Protein AF-A0A932AP20-F1 (afdb_monomer_lite)

Foldseek 3Di:
DKDWDWDDDPPAAIFIWMWDDDDPGDIDDIDTPGGAPDHWAALQVVVDVDRDFWPWWDKDWDPPDDPPDPKGKIKIKGKYFCDDDDHHDGRIDIDIDIDID

Radius of gyration: 15.76 Å; chains: 1; bounding box: 38×22×40 Å

pLDDT: mean 87.47, std 8.5, range [63.16, 97.06]

Structure (mmCIF, N/CA/C/O backbone):
data_AF-A0A932AP20-F1
#
_entry.id   AF-A0A932AP20-F1
#
loop_
_atom_site.group_PDB
_atom_site.id
_atom_site.type_symbol
_atom_site.label_atom_id
_atom_site.label_alt_id
_atom_site.label_comp_id
_atom_site.label_asym_id
_atom_site.label_entity_id
_atom_site.label_seq_id
_atom_site.pdbx_PDB_ins_code
_atom_site.Cartn_x
_atom_site.Cartn_y
_atom_site.Cartn_z
_atom_site.occupancy
_atom_site.B_iso_or_equiv
_atom_site.auth_seq_id
_atom_site.auth_comp_id
_atom_site.auth_asym_id
_atom_site.auth_atom_id
_atom_site.pdbx_PDB_model_num
ATOM 1 N N . MET A 1 1 ? -8.670 -5.038 13.673 1.00 84.69 1 MET A N 1
ATOM 2 C CA . MET A 1 1 ? -7.408 -5.456 13.023 1.00 84.69 1 MET A CA 1
ATOM 3 C C . MET A 1 1 ? -7.377 -4.878 11.624 1.00 84.69 1 MET A C 1
ATOM 5 O O . MET A 1 1 ? -8.391 -4.941 10.942 1.00 84.69 1 MET A O 1
ATOM 9 N N . VAL A 1 2 ? -6.225 -4.352 11.219 1.00 90.56 2 VAL A N 1
ATOM 10 C CA . VAL A 1 2 ? -5.920 -3.977 9.834 1.00 90.56 2 VAL A CA 1
ATOM 11 C C . VAL A 1 2 ? -4.778 -4.862 9.363 1.00 90.56 2 VAL A C 1
ATOM 13 O O . VAL A 1 2 ? -3.850 -5.118 10.128 1.00 90.56 2 VAL A O 1
ATOM 16 N N . MET A 1 3 ? -4.854 -5.319 8.120 1.00 92.50 3 MET A N 1
ATOM 17 C CA . MET A 1 3 ? -3.762 -5.994 7.434 1.00 92.50 3 MET A CA 1
ATOM 18 C C . MET A 1 3 ? -3.507 -5.274 6.121 1.00 92.50 3 MET A C 1
ATOM 20 O O . MET A 1 3 ? -4.437 -5.039 5.345 1.00 92.50 3 MET A O 1
ATOM 24 N N . THR A 1 4 ? -2.246 -4.951 5.870 1.00 94.94 4 THR A N 1
ATOM 25 C CA . THR A 1 4 ? -1.793 -4.449 4.579 1.00 94.94 4 THR A CA 1
ATOM 26 C C . THR A 1 4 ? -1.018 -5.528 3.848 1.00 94.94 4 THR A C 1
ATOM 28 O O . THR A 1 4 ? -0.367 -6.372 4.461 1.00 94.94 4 THR A O 1
ATOM 31 N N . PHE A 1 5 ? -1.164 -5.549 2.530 1.00 94.88 5 PHE A N 1
ATOM 32 C CA . PHE A 1 5 ? -0.554 -6.552 1.669 1.00 94.88 5 PHE A CA 1
ATOM 33 C C . PHE A 1 5 ? -0.331 -5.973 0.280 1.00 94.88 5 PHE A C 1
ATOM 35 O O . PHE A 1 5 ? -1.073 -5.094 -0.168 1.00 94.88 5 PHE A O 1
ATOM 42 N N . ASP A 1 6 ? 0.662 -6.505 -0.419 1.00 94.88 6 ASP A N 1
ATOM 43 C CA . ASP A 1 6 ? 0.909 -6.148 -1.805 1.00 94.88 6 ASP A CA 1
ATOM 44 C C . ASP A 1 6 ? 0.175 -7.103 -2.743 1.00 94.88 6 ASP A C 1
ATOM 46 O O . ASP A 1 6 ? 0.091 -8.310 -2.512 1.00 94.88 6 ASP A O 1
ATOM 50 N N . GLN A 1 7 ? -0.368 -6.554 -3.825 1.00 94.88 7 GLN A N 1
ATOM 51 C CA . GLN A 1 7 ? -0.931 -7.334 -4.918 1.00 94.88 7 GLN A CA 1
ATOM 52 C C . GLN A 1 7 ? -0.206 -6.995 -6.217 1.00 94.88 7 GLN A C 1
ATOM 54 O O . GLN A 1 7 ? -0.137 -5.830 -6.602 1.00 94.88 7 GLN A O 1
ATOM 59 N N . SER A 1 8 ? 0.245 -8.017 -6.934 1.00 93.06 8 SER A N 1
ATOM 60 C CA . SER A 1 8 ? 0.806 -7.910 -8.281 1.00 93.06 8 SER A CA 1
ATOM 61 C C . SER A 1 8 ? 0.435 -9.143 -9.111 1.00 93.06 8 SER A C 1
ATOM 63 O O . SER A 1 8 ? -0.074 -10.136 -8.589 1.00 93.06 8 SER A O 1
ATOM 65 N N . SER A 1 9 ? 0.624 -9.061 -10.425 1.00 91.19 9 SER A N 1
ATOM 66 C CA . SER A 1 9 ? 0.559 -10.202 -11.345 1.00 91.19 9 SER A CA 1
ATOM 67 C C . SER A 1 9 ? 1.316 -9.869 -12.634 1.00 91.19 9 SER A C 1
ATOM 69 O O . SER A 1 9 ? 1.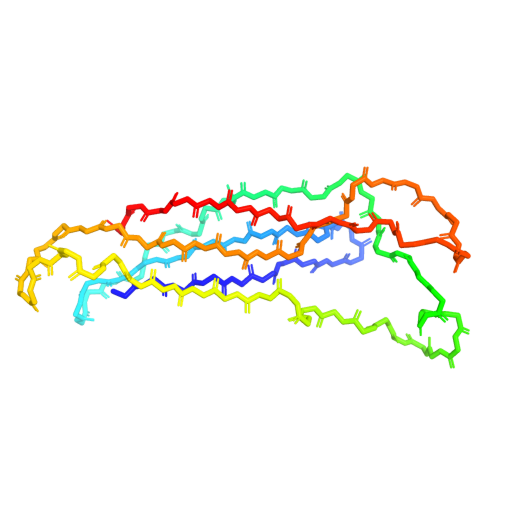854 -8.771 -12.767 1.00 91.19 9 SER A O 1
ATOM 71 N N . ALA A 1 10 ? 1.292 -10.768 -13.620 1.00 88.69 10 ALA A N 1
ATOM 72 C CA . ALA A 1 10 ? 1.852 -10.500 -14.946 1.00 88.69 10 ALA A CA 1
ATOM 73 C C . ALA A 1 10 ? 1.194 -9.306 -15.676 1.00 88.69 10 ALA A C 1
ATOM 75 O O . ALA A 1 10 ? 1.798 -8.744 -16.584 1.00 88.69 10 ALA A O 1
ATOM 76 N N . THR A 1 11 ? -0.025 -8.906 -15.292 1.00 92.19 11 THR A N 1
ATOM 77 C CA . THR A 1 11 ? -0.789 -7.817 -15.936 1.00 92.19 11 THR A CA 1
ATOM 78 C C . THR A 1 11 ? -1.166 -6.686 -14.978 1.00 92.19 11 THR A C 1
ATOM 80 O O . THR A 1 11 ? -1.816 -5.723 -15.378 1.00 92.19 11 THR A O 1
ATOM 83 N N . VAL A 1 12 ? -0.767 -6.777 -13.705 1.00 93.00 12 VAL A N 1
ATOM 84 C CA . VAL A 1 12 ? -1.090 -5.786 -12.669 1.00 93.00 12 VAL A CA 1
ATOM 85 C C . VAL A 1 12 ? 0.189 -5.404 -11.944 1.00 93.00 12 VAL A C 1
ATOM 87 O O . VAL A 1 12 ? 0.795 -6.241 -11.272 1.00 93.00 12 VAL A O 1
ATOM 90 N N . PHE A 1 13 ? 0.570 -4.132 -12.050 1.00 93.62 13 PHE A N 1
ATOM 91 C CA . PHE A 1 13 ? 1.711 -3.593 -11.316 1.00 93.62 13 PHE A CA 1
ATOM 92 C C . PHE A 1 13 ? 1.492 -3.665 -9.798 1.00 93.62 13 PHE A C 1
ATOM 94 O O . PHE A 1 13 ? 0.340 -3.636 -9.349 1.00 93.62 13 PHE A O 1
ATOM 101 N N . PRO A 1 14 ? 2.575 -3.729 -8.998 1.00 93.25 14 PRO A N 1
ATOM 102 C CA . PRO A 1 14 ? 2.470 -3.818 -7.548 1.00 93.25 14 PRO A CA 1
ATOM 103 C C . PRO A 1 14 ? 1.585 -2.719 -6.960 1.00 93.25 14 PRO A C 1
ATOM 105 O O . PRO A 1 14 ? 1.745 -1.535 -7.257 1.00 93.25 14 PRO A O 1
ATOM 108 N N . ARG A 1 15 ? 0.645 -3.083 -6.099 1.00 95.62 15 ARG A N 1
ATOM 109 C CA . ARG A 1 15 ? -0.186 -2.116 -5.381 1.00 95.62 15 ARG A CA 1
ATOM 110 C C . ARG A 1 15 ? -0.310 -2.492 -3.921 1.00 95.62 15 ARG A C 1
ATOM 112 O O . ARG A 1 15 ? -0.563 -3.651 -3.604 1.00 95.62 15 ARG A O 1
ATOM 119 N N . ILE A 1 16 ? -0.220 -1.476 -3.074 1.00 96.88 16 ILE A N 1
ATOM 120 C CA . ILE A 1 16 ? -0.437 -1.575 -1.640 1.00 96.88 16 ILE A CA 1
ATOM 121 C C . ILE A 1 16 ? -1.947 -1.634 -1.418 1.00 96.88 16 ILE A C 1
ATOM 123 O O . ILE A 1 16 ? -2.688 -0.723 -1.819 1.00 96.88 16 ILE A O 1
ATOM 127 N N . ARG A 1 17 ? -2.416 -2.706 -0.785 1.00 96.81 17 ARG A N 1
ATOM 128 C CA . ARG A 1 17 ? -3.816 -2.908 -0.412 1.00 96.81 17 ARG A CA 1
ATOM 129 C C . ARG A 1 17 ? -3.967 -3.050 1.090 1.00 96.81 17 ARG A C 1
ATOM 131 O O . ARG A 1 17 ? -3.012 -3.356 1.798 1.00 96.81 17 ARG A O 1
ATOM 138 N N . ALA A 1 18 ? -5.187 -2.828 1.560 1.00 96.12 18 ALA A N 1
ATOM 139 C CA . ALA A 1 18 ? -5.545 -3.045 2.951 1.00 96.12 18 ALA A CA 1
ATOM 140 C C . ALA A 1 18 ? -6.920 -3.687 3.084 1.00 96.12 18 ALA A C 1
ATOM 142 O O . ALA A 1 18 ? -7.811 -3.446 2.268 1.00 96.12 18 ALA A O 1
ATOM 143 N N . VAL A 1 19 ? -7.065 -4.485 4.135 1.00 95.81 19 VAL A N 1
ATOM 144 C CA . VAL A 1 19 ? -8.324 -5.045 4.629 1.00 95.81 19 VAL A CA 1
ATOM 145 C C . VAL A 1 19 ? -8.403 -4.831 6.137 1.00 95.81 19 VAL A C 1
ATOM 147 O O . VAL A 1 19 ? -7.383 -4.705 6.821 1.00 95.81 19 VAL A O 1
ATOM 150 N N . SER A 1 20 ? -9.619 -4.815 6.663 1.00 92.31 20 SER A N 1
ATOM 151 C CA . SER A 1 20 ? -9.904 -4.662 8.085 1.00 92.31 20 SER A CA 1
ATOM 152 C C . SER A 1 20 ? -10.919 -5.698 8.557 1.00 92.31 20 SER A C 1
ATOM 154 O O . SER A 1 20 ? -11.692 -6.246 7.773 1.00 92.31 20 SER A O 1
ATOM 156 N N . LYS A 1 21 ? -10.895 -6.002 9.854 1.00 89.44 21 LYS A N 1
ATOM 157 C CA . LYS A 1 21 ? -11.949 -6.755 10.544 1.00 89.44 21 LYS A CA 1
ATOM 158 C C . LYS A 1 21 ? -12.033 -6.344 12.010 1.00 89.44 21 LYS A C 1
ATOM 160 O O . LYS A 1 21 ? -11.006 -6.020 12.620 1.00 89.44 21 LYS A O 1
ATOM 165 N N . VAL A 1 22 ? -13.220 -6.429 12.604 1.00 84.62 22 VAL A N 1
ATOM 166 C CA . VAL A 1 22 ? -13.448 -6.167 14.035 1.00 84.62 22 VAL A CA 1
ATOM 167 C C . VAL A 1 22 ? -13.810 -7.478 14.731 1.00 84.62 22 VAL A C 1
ATOM 169 O O . VAL A 1 22 ? -14.811 -8.104 14.395 1.00 84.62 22 VAL A O 1
ATOM 172 N N . GLY A 1 23 ? -12.983 -7.918 15.685 1.00 84.19 23 GLY A N 1
ATOM 173 C CA . GLY A 1 23 ? -13.187 -9.180 16.405 1.00 84.19 23 GLY A CA 1
ATOM 174 C C . GLY A 1 23 ? -13.354 -10.388 15.470 1.00 84.19 23 GLY A C 1
ATOM 175 O O . GLY A 1 23 ? -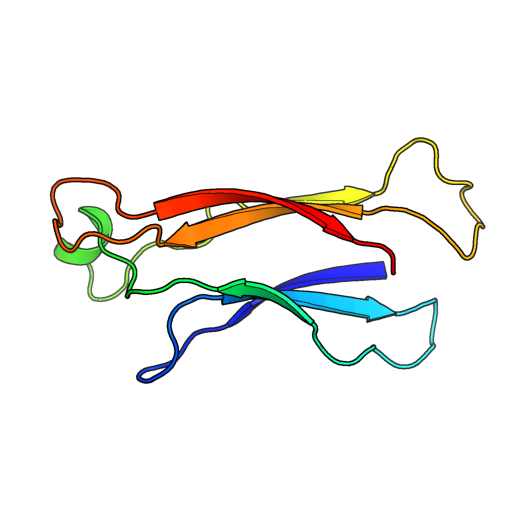12.503 -10.644 14.614 1.00 84.19 23 GLY A O 1
ATOM 176 N N . ALA A 1 24 ? -14.461 -11.113 15.649 1.00 89.12 24 ALA A N 1
ATOM 177 C CA . ALA A 1 24 ? -14.871 -12.251 14.821 1.00 89.12 24 ALA A CA 1
ATOM 178 C C . ALA A 1 24 ? -15.742 -11.860 13.607 1.00 89.12 24 ALA A C 1
ATOM 180 O O . ALA A 1 24 ? -16.233 -12.737 12.901 1.00 89.12 24 ALA A O 1
ATOM 181 N N . GLY A 1 25 ? -15.955 -10.562 13.368 1.00 87.75 25 GLY A N 1
ATOM 182 C CA . GLY A 1 25 ? -16.707 -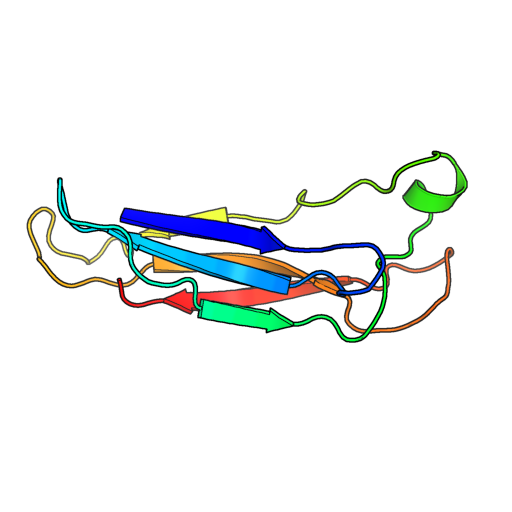10.071 12.218 1.00 87.75 25 GLY A CA 1
ATOM 183 C C . GLY A 1 25 ? -16.037 -10.394 10.879 1.00 87.75 25 GLY A C 1
ATOM 184 O O . GLY A 1 25 ? -14.846 -10.721 10.812 1.00 87.75 25 GLY A O 1
ATOM 185 N N . ALA A 1 26 ? -16.816 -10.276 9.801 1.00 93.38 26 ALA A N 1
ATOM 186 C CA . ALA A 1 26 ? -16.328 -10.482 8.442 1.00 93.38 26 ALA A CA 1
ATOM 187 C C . ALA A 1 26 ? -15.209 -9.489 8.083 1.00 93.38 26 ALA A C 1
ATOM 189 O O . ALA A 1 26 ? -15.181 -8.352 8.557 1.00 93.38 26 ALA A O 1
ATOM 190 N N . GLN A 1 27 ? -14.289 -9.929 7.224 1.00 95.06 27 GLN A N 1
ATOM 191 C CA . GLN A 1 27 ? -13.268 -9.056 6.657 1.00 95.06 27 GLN A CA 1
ATOM 192 C C . GLN A 1 27 ? -13.898 -8.091 5.645 1.00 95.06 27 GLN A C 1
ATOM 194 O O . GLN A 1 27 ? -14.750 -8.491 4.851 1.00 95.06 27 GLN A O 1
ATOM 199 N N . SER A 1 28 ? -13.453 -6.837 5.646 1.00 94.19 28 SER A N 1
ATOM 200 C CA . SER A 1 28 ? -13.865 -5.843 4.660 1.00 94.19 28 SER A CA 1
ATOM 201 C C . SER A 1 28 ? -13.362 -6.176 3.252 1.00 94.19 28 SER A C 1
ATOM 203 O O . SER A 1 28 ? -12.433 -6.966 3.042 1.00 94.19 28 SER A O 1
ATOM 205 N N . THR A 1 29 ? -13.979 -5.549 2.251 1.00 95.81 29 THR A N 1
ATOM 206 C CA . THR A 1 29 ? -13.451 -5.553 0.886 1.00 95.81 29 THR A CA 1
ATOM 207 C C . THR A 1 29 ? -12.116 -4.819 0.843 1.00 95.81 29 THR A C 1
ATOM 209 O O . THR A 1 29 ? -11.977 -3.748 1.430 1.00 95.81 29 THR A O 1
ATOM 212 N N . GLY A 1 30 ? -11.143 -5.356 0.107 1.00 95.50 30 GLY A N 1
ATOM 213 C CA . GLY A 1 30 ? -9.821 -4.739 0.050 1.00 95.50 30 GLY A CA 1
ATOM 214 C C . GLY A 1 30 ? -9.820 -3.389 -0.672 1.00 95.50 30 GLY A C 1
ATOM 215 O O . GLY A 1 30 ? -10.251 -3.306 -1.824 1.00 95.50 30 GLY A O 1
ATOM 216 N N . ILE A 1 31 ? -9.236 -2.368 -0.054 1.00 95.94 31 ILE A N 1
ATOM 217 C CA . ILE A 1 31 ? -9.013 -1.050 -0.667 1.00 95.94 31 ILE A CA 1
ATOM 218 C C . ILE A 1 31 ? -7.600 -0.946 -1.249 1.00 95.94 31 ILE A C 1
ATOM 220 O O . ILE A 1 31 ? -6.713 -1.721 -0.888 1.00 95.94 31 ILE A O 1
ATOM 224 N N . THR A 1 32 ? -7.373 0.002 -2.159 1.00 97.06 32 THR A N 1
ATOM 225 C CA . THR A 1 32 ? -6.029 0.349 -2.646 1.00 97.06 32 THR A CA 1
ATOM 226 C C . THR A 1 32 ? -5.530 1.585 -1.910 1.00 97.06 32 THR A C 1
ATOM 228 O O . THR A 1 32 ? -6.137 2.644 -2.014 1.00 97.06 32 THR A O 1
ATOM 231 N N . ILE A 1 33 ? -4.408 1.452 -1.201 1.00 96.62 33 ILE A N 1
ATOM 232 C CA . ILE A 1 33 ? -3.706 2.579 -0.573 1.00 96.62 33 ILE A CA 1
ATOM 233 C C . ILE A 1 33 ? -2.877 3.316 -1.628 1.00 96.62 33 ILE A C 1
ATOM 235 O O . ILE A 1 33 ? -2.872 4.544 -1.689 1.00 96.62 33 ILE A O 1
ATOM 239 N N . ARG A 1 34 ? -2.160 2.562 -2.470 1.00 96.94 34 ARG A N 1
ATOM 240 C CA . ARG A 1 34 ? -1.299 3.114 -3.518 1.00 96.94 34 ARG A CA 1
ATOM 241 C C . ARG A 1 34 ? -1.107 2.104 -4.638 1.00 96.94 34 ARG A C 1
ATOM 243 O O . ARG A 1 34 ? -0.802 0.946 -4.373 1.00 96.94 34 ARG A O 1
ATOM 250 N N . ALA A 1 35 ? -1.245 2.551 -5.880 1.00 96.00 35 ALA A N 1
ATOM 251 C CA . ALA A 1 35 ? -0.924 1.750 -7.054 1.00 96.00 35 ALA A CA 1
ATOM 252 C C . ALA A 1 35 ? 0.401 2.208 -7.669 1.00 96.00 35 ALA A C 1
ATOM 254 O O . ALA A 1 35 ? 0.661 3.407 -7.787 1.00 96.00 35 ALA A O 1
ATOM 255 N N . SER A 1 36 ? 1.218 1.242 -8.069 1.00 95.25 36 SER A N 1
ATOM 256 C CA . SER A 1 36 ? 2.364 1.476 -8.940 1.00 95.25 36 SER A CA 1
ATOM 257 C C . SER A 1 36 ? 1.919 1.694 -10.379 1.00 95.25 36 SER A C 1
ATOM 259 O O . SER A 1 36 ? 0.881 1.189 -10.806 1.00 95.25 36 SER A O 1
ATOM 261 N N . THR A 1 37 ? 2.738 2.407 -11.144 1.00 91.69 37 THR A N 1
ATOM 262 C CA . THR A 1 37 ? 2.505 2.644 -12.575 1.00 91.69 37 THR A CA 1
ATOM 263 C C . THR A 1 37 ? 3.402 1.804 -13.480 1.00 91.69 37 THR A C 1
ATOM 265 O O . THR A 1 37 ? 3.252 1.891 -14.695 1.00 91.69 37 THR A O 1
ATOM 268 N N . GLN A 1 38 ? 4.338 1.030 -12.917 1.00 90.00 38 GLN A N 1
ATOM 269 C CA . GLN A 1 38 ? 5.358 0.259 -13.633 1.00 90.00 38 GLN A CA 1
ATOM 270 C C . GLN A 1 38 ? 5.753 -1.012 -12.847 1.00 90.00 38 GLN A C 1
ATOM 272 O O . GLN A 1 38 ? 5.376 -1.153 -11.679 1.00 90.00 38 GLN A O 1
ATOM 277 N N . PRO A 1 39 ? 6.499 -1.957 -13.454 1.00 88.12 39 PRO A N 1
ATOM 278 C CA . PRO A 1 39 ? 7.123 -3.063 -12.731 1.00 88.12 39 PRO A CA 1
ATOM 279 C C . PRO A 1 39 ? 8.218 -2.579 -11.778 1.00 88.12 39 PRO A C 1
ATOM 281 O O . PRO A 1 39 ? 8.815 -1.520 -11.980 1.00 88.12 39 PRO A O 1
ATOM 284 N N . TYR A 1 40 ? 8.532 -3.385 -10.767 1.00 88.12 40 TYR A N 1
ATOM 285 C CA . TYR A 1 40 ? 9.726 -3.159 -9.957 1.00 88.12 40 TYR A CA 1
ATOM 286 C C . TYR A 1 40 ? 10.971 -3.538 -10.756 1.00 88.12 40 TYR A C 1
ATOM 288 O O . TYR A 1 40 ? 11.014 -4.610 -11.361 1.00 88.12 40 TYR A O 1
ATOM 296 N N . VAL A 1 41 ? 11.972 -2.660 -10.748 1.00 85.38 41 VAL A N 1
ATOM 297 C CA . VAL A 1 41 ? 13.298 -2.944 -11.294 1.00 85.38 41 VAL A CA 1
ATOM 298 C C . VAL A 1 41 ? 14.368 -2.457 -10.323 1.00 85.38 41 VAL A C 1
ATOM 300 O O . VAL A 1 41 ? 14.231 -1.415 -9.680 1.00 85.38 41 VAL A O 1
ATOM 303 N N . GLY A 1 42 ? 15.453 -3.216 -10.229 1.00 80.00 42 GLY A N 1
ATOM 304 C CA . GLY A 1 42 ? 16.567 -2.918 -9.342 1.00 80.00 42 GLY A CA 1
ATOM 305 C C . GLY A 1 42 ? 17.777 -3.788 -9.654 1.00 80.00 42 GLY A C 1
ATOM 306 O O . GLY A 1 42 ? 17.699 -4.743 -10.432 1.00 80.00 42 GLY A O 1
ATOM 307 N N . PHE A 1 43 ? 18.918 -3.454 -9.055 1.00 77.75 43 PHE A N 1
ATOM 308 C CA . PHE A 1 43 ? 20.159 -4.218 -9.222 1.00 77.75 43 PHE A CA 1
ATOM 309 C C . PHE A 1 43 ? 20.028 -5.655 -8.686 1.00 77.75 43 PHE A C 1
ATOM 311 O O . PHE A 1 43 ? 20.709 -6.569 -9.154 1.00 77.75 43 PHE A O 1
ATOM 318 N N . ASP A 1 44 ? 19.139 -5.850 -7.715 1.00 77.81 44 ASP A N 1
ATOM 319 C CA . ASP A 1 44 ? 18.768 -7.124 -7.110 1.00 77.81 44 ASP A CA 1
ATOM 320 C C . ASP A 1 44 ? 17.937 -8.000 -8.060 1.00 77.81 44 ASP A C 1
ATOM 322 O O . ASP A 1 44 ? 18.040 -9.222 -8.000 1.00 77.81 44 ASP A O 1
ATOM 326 N N . CYS A 1 45 ? 17.209 -7.396 -9.006 1.00 78.50 45 CYS A N 1
ATOM 327 C CA . CYS A 1 45 ? 16.466 -8.110 -10.048 1.00 78.50 45 CYS A CA 1
ATOM 328 C C . CYS A 1 45 ? 17.352 -8.672 -11.167 1.00 78.50 45 CYS A C 1
ATOM 330 O O . CYS A 1 45 ? 16.958 -9.607 -11.849 1.00 78.50 45 CYS A O 1
ATOM 332 N N . VAL A 1 46 ? 18.528 -8.085 -11.420 1.00 71.81 46 VAL A N 1
ATOM 333 C CA . VAL A 1 46 ? 19.393 -8.507 -12.543 1.00 71.81 46 VAL A CA 1
ATOM 334 C C . VAL A 1 46 ? 20.153 -9.789 -12.212 1.00 71.81 46 VAL A C 1
ATOM 336 O O . VAL A 1 46 ? 20.473 -10.579 -13.095 1.00 71.81 46 VAL A O 1
ATOM 339 N N . ARG A 1 47 ? 20.466 -9.996 -10.931 1.00 65.44 47 ARG A N 1
ATOM 340 C CA . ARG A 1 47 ? 21.275 -11.134 -10.471 1.00 65.44 47 ARG A CA 1
ATOM 341 C C . ARG A 1 47 ? 20.445 -12.360 -10.099 1.00 65.44 47 ARG A C 1
ATOM 343 O O . ARG A 1 47 ? 21.022 -13.422 -9.886 1.00 65.44 47 ARG A O 1
ATOM 350 N N . ALA A 1 48 ? 19.125 -12.226 -10.012 1.00 63.16 48 ALA A N 1
ATOM 351 C CA . ALA A 1 48 ? 18.224 -13.282 -9.577 1.00 63.16 48 ALA A CA 1
ATOM 352 C C . ALA A 1 48 ? 17.005 -13.371 -10.501 1.00 63.16 48 ALA A C 1
ATOM 354 O O . ALA A 1 48 ? 16.529 -12.368 -11.016 1.00 63.16 48 ALA A O 1
ATOM 355 N N . ALA A 1 49 ? 16.451 -14.575 -10.669 1.00 70.12 49 ALA A N 1
ATOM 356 C CA . ALA A 1 49 ? 15.199 -14.777 -11.407 1.00 70.12 49 ALA A CA 1
ATOM 357 C C . ALA A 1 49 ? 13.976 -14.108 -10.731 1.00 70.12 49 ALA A C 1
ATOM 359 O O . ALA A 1 49 ? 12.892 -14.083 -11.310 1.00 70.12 49 ALA A O 1
ATOM 360 N N . ALA A 1 50 ? 14.144 -13.580 -9.513 1.00 76.00 50 ALA A N 1
ATOM 361 C CA . ALA A 1 50 ? 13.142 -12.849 -8.751 1.00 76.00 50 ALA A CA 1
ATOM 362 C C . ALA A 1 50 ? 13.777 -11.631 -8.062 1.00 76.00 50 ALA A C 1
ATOM 364 O O . ALA A 1 50 ? 14.894 -11.706 -7.554 1.00 76.00 50 ALA A O 1
ATOM 365 N N . CYS A 1 51 ? 13.035 -10.528 -8.017 1.00 81.38 51 CYS A N 1
ATOM 366 C CA . CYS A 1 51 ? 13.409 -9.323 -7.287 1.00 81.38 51 CYS A CA 1
ATOM 367 C C . CYS A 1 51 ? 13.130 -9.471 -5.787 1.00 81.38 51 CYS A C 1
ATOM 369 O O . CYS A 1 51 ? 12.144 -10.108 -5.401 1.00 81.38 51 CYS A O 1
ATOM 371 N N . ARG A 1 52 ? 13.937 -8.830 -4.936 1.00 84.56 52 ARG A N 1
ATOM 372 C CA . ARG A 1 52 ? 13.624 -8.714 -3.510 1.00 84.56 52 ARG A CA 1
ATOM 373 C C . ARG A 1 52 ? 12.557 -7.625 -3.336 1.00 84.56 52 ARG A C 1
ATOM 375 O O . ARG A 1 52 ? 12.644 -6.566 -3.948 1.00 84.56 52 ARG A O 1
ATOM 382 N N . TRP A 1 53 ? 11.524 -7.890 -2.538 1.00 86.19 53 TRP A N 1
ATOM 383 C CA . TRP A 1 53 ? 10.395 -6.974 -2.342 1.00 86.19 53 TRP A CA 1
ATOM 384 C C . TRP A 1 53 ? 9.895 -7.028 -0.898 1.00 86.19 53 TRP A C 1
ATOM 386 O O . TRP A 1 53 ? 9.951 -8.081 -0.264 1.00 86.19 53 TRP A O 1
ATOM 396 N N . GLY A 1 54 ? 9.371 -5.909 -0.392 1.00 81.50 54 GLY A N 1
ATOM 397 C CA . GLY A 1 54 ? 8.701 -5.853 0.912 1.00 81.50 54 GLY A CA 1
ATOM 398 C C . GLY A 1 54 ? 9.616 -5.546 2.100 1.00 81.50 54 GLY A C 1
ATOM 399 O O . GLY A 1 54 ? 9.162 -5.577 3.238 1.00 81.50 54 GLY A O 1
ATOM 400 N N . ASP A 1 55 ? 10.880 -5.192 1.859 1.00 84.31 55 ASP A N 1
ATOM 401 C CA . ASP A 1 55 ? 11.841 -4.840 2.921 1.00 84.31 55 ASP A CA 1
ATOM 402 C C . ASP A 1 55 ? 11.464 -3.593 3.728 1.00 84.31 55 ASP A C 1
ATOM 404 O O . ASP A 1 55 ? 11.944 -3.399 4.842 1.00 84.31 55 ASP A O 1
ATOM 408 N N . TYR A 1 56 ? 10.629 -2.729 3.152 1.00 88.00 56 TYR A N 1
ATOM 409 C CA . TYR A 1 56 ? 10.208 -1.467 3.754 1.00 88.00 56 TYR A CA 1
ATOM 410 C C . TYR A 1 56 ? 8.688 -1.447 3.895 1.00 88.00 56 TYR A C 1
ATOM 412 O O . TYR A 1 56 ? 8.005 -0.708 3.189 1.00 88.00 56 TYR A O 1
ATOM 420 N N . ALA A 1 57 ? 8.168 -2.281 4.796 1.00 93.50 57 ALA A N 1
ATOM 421 C CA . ALA A 1 57 ? 6.754 -2.320 5.140 1.00 93.50 57 ALA A CA 1
ATOM 422 C C . ALA A 1 57 ? 6.545 -2.446 6.655 1.00 93.50 57 ALA A C 1
ATOM 424 O O . ALA A 1 57 ? 7.219 -3.225 7.326 1.00 93.50 57 ALA A O 1
ATOM 425 N N . ALA A 1 58 ? 5.597 -1.683 7.196 1.00 93.88 58 ALA A N 1
ATOM 426 C CA . ALA A 1 58 ? 5.152 -1.804 8.580 1.00 93.88 58 ALA A CA 1
ATOM 427 C C . ALA A 1 58 ? 3.725 -1.271 8.740 1.00 93.88 58 ALA A C 1
ATOM 429 O O . ALA A 1 58 ? 3.274 -0.400 7.992 1.00 93.88 58 ALA A O 1
ATOM 430 N N . ALA A 1 59 ? 3.030 -1.775 9.756 1.00 92.94 59 ALA A N 1
ATOM 431 C CA . ALA A 1 59 ? 1.755 -1.247 10.211 1.00 92.94 59 ALA A CA 1
ATOM 432 C C . ALA A 1 59 ? 1.792 -1.126 11.735 1.00 92.94 59 ALA A C 1
ATOM 434 O O . ALA A 1 59 ? 2.166 -2.077 12.420 1.00 92.94 59 ALA A O 1
ATOM 435 N N . THR A 1 60 ? 1.403 0.032 12.263 1.00 92.44 60 THR A N 1
ATOM 436 C CA . THR A 1 60 ? 1.331 0.271 13.707 1.00 92.44 60 THR A CA 1
ATOM 437 C C . THR A 1 60 ? 0.001 0.931 14.065 1.00 92.44 60 THR A C 1
ATOM 439 O O . THR A 1 60 ? -0.393 1.896 13.403 1.00 92.44 60 THR A O 1
ATOM 442 N N . PRO A 1 61 ? -0.731 0.431 15.075 1.00 89.19 61 PRO A N 1
ATOM 443 C CA . PRO A 1 61 ? -1.907 1.130 15.576 1.00 89.19 61 PRO A CA 1
ATOM 444 C C . PRO A 1 61 ? -1.496 2.467 16.202 1.00 89.19 61 PRO A C 1
ATOM 446 O O . PRO A 1 61 ? -0.377 2.610 16.698 1.00 89.19 61 PRO A O 1
ATOM 449 N N . ASP A 1 62 ? -2.402 3.441 16.172 1.00 88.62 62 ASP A N 1
ATOM 450 C CA . ASP A 1 62 ? -2.229 4.693 16.901 1.00 88.62 62 ASP A CA 1
ATOM 451 C C . ASP A 1 62 ? -2.149 4.413 18.416 1.00 88.62 62 ASP A C 1
ATOM 453 O O . ASP A 1 62 ? -3.083 3.821 18.969 1.00 88.62 62 ASP A O 1
ATOM 457 N N . PRO A 1 63 ? -1.061 4.812 19.102 1.00 83.50 63 PRO A N 1
ATOM 458 C CA . PRO A 1 63 ? -0.893 4.548 20.529 1.00 83.50 63 PRO A CA 1
ATOM 459 C C . PRO A 1 63 ? -1.889 5.311 21.414 1.00 83.50 63 PRO A C 1
ATOM 461 O O . PRO A 1 63 ? -2.070 4.933 22.568 1.00 83.50 63 PRO A O 1
ATOM 464 N N . ALA A 1 64 ? -2.531 6.368 20.905 1.00 85.44 64 ALA A N 1
ATOM 465 C CA . ALA A 1 64 ? -3.540 7.128 21.639 1.00 85.44 64 ALA A CA 1
ATOM 466 C C . ALA A 1 64 ? -4.953 6.521 21.534 1.00 85.44 64 ALA A C 1
ATOM 468 O O . ALA A 1 64 ? -5.887 7.026 22.162 1.00 85.44 64 ALA A O 1
ATOM 469 N N . ALA A 1 65 ? -5.142 5.455 20.748 1.00 81.19 65 ALA A N 1
ATOM 470 C CA . ALA A 1 65 ? -6.439 4.80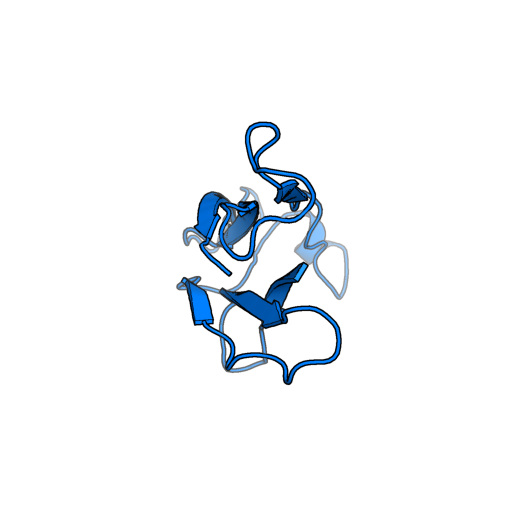4 20.617 1.00 81.19 65 ALA A CA 1
ATOM 471 C C . ALA A 1 65 ? -6.849 4.086 21.916 1.00 81.19 65 ALA A C 1
ATOM 473 O O . ALA A 1 65 ? -6.046 3.411 22.561 1.00 81.19 65 ALA A O 1
ATOM 474 N N . ALA A 1 66 ? -8.131 4.185 22.282 1.00 78.75 66 ALA A N 1
ATOM 475 C CA . ALA A 1 66 ? -8.670 3.468 23.433 1.00 78.75 66 ALA A CA 1
ATOM 476 C C . ALA A 1 66 ? -8.574 1.946 23.216 1.00 78.75 66 ALA A C 1
ATOM 478 O O . ALA A 1 66 ? -9.029 1.431 22.196 1.00 78.75 66 ALA A O 1
ATOM 479 N N . THR A 1 67 ? -8.058 1.209 24.204 1.00 68.50 67 THR A N 1
ATOM 480 C CA . THR A 1 67 ? -7.762 -0.237 24.126 1.00 68.50 67 THR A CA 1
ATOM 481 C C . THR A 1 67 ? -8.989 -1.127 23.853 1.00 68.50 67 THR A C 1
ATOM 483 O O . THR A 1 67 ? -8.835 -2.286 23.480 1.00 68.50 67 THR A O 1
ATOM 486 N N . GLY A 1 68 ? -10.204 -0.591 24.016 1.00 67.06 68 GLY A N 1
ATOM 487 C CA . GLY A 1 68 ? -11.483 -1.234 23.680 1.00 67.06 68 GLY A CA 1
ATOM 488 C C . GLY A 1 68 ? -12.361 -0.414 22.726 1.00 67.06 68 GLY A C 1
ATOM 489 O O . GLY A 1 68 ? -13.557 -0.676 22.620 1.00 67.06 68 GLY A O 1
ATOM 490 N N . GLY A 1 69 ? -11.797 0.607 22.075 1.00 67.94 69 GLY A N 1
ATOM 491 C CA . GLY A 1 69 ? -12.517 1.443 21.122 1.00 67.94 69 GLY A CA 1
ATOM 492 C C . GLY A 1 69 ? -12.899 0.671 19.859 1.00 67.94 69 GLY A C 1
ATOM 493 O O . GLY A 1 69 ? -12.156 -0.182 19.376 1.00 67.94 69 GLY A O 1
ATOM 494 N N . THR A 1 70 ? -14.062 0.990 19.296 1.00 68.94 70 THR A N 1
ATOM 495 C CA . THR A 1 70 ? -14.512 0.467 17.993 1.00 68.94 70 THR A CA 1
ATOM 496 C C . THR A 1 70 ? -13.977 1.277 16.812 1.00 68.94 70 THR A C 1
ATOM 498 O O . THR A 1 70 ? -14.196 0.905 15.663 1.00 68.94 70 THR A O 1
ATOM 501 N N . VAL A 1 71 ? -13.269 2.372 17.094 1.00 71.38 71 VAL A N 1
ATOM 502 C CA . VAL A 1 71 ? -12.673 3.292 16.126 1.00 71.38 71 VAL A CA 1
ATOM 503 C C . VAL A 1 71 ? -11.203 3.511 16.469 1.00 71.38 71 VAL A C 1
ATOM 505 O O . VAL A 1 71 ? -10.815 3.492 17.636 1.00 71.38 71 VAL A O 1
ATOM 508 N N . GLY A 1 72 ? -10.379 3.720 15.449 1.00 80.69 72 GLY A N 1
ATOM 509 C CA . GLY A 1 72 ? -8.955 3.978 15.612 1.00 80.69 72 GLY A CA 1
ATOM 510 C C . GLY A 1 72 ? -8.286 4.251 14.274 1.00 80.69 72 GLY A C 1
ATOM 511 O O . GLY A 1 72 ? -8.916 4.168 13.220 1.00 80.69 72 GLY A O 1
ATOM 512 N N . GLN A 1 73 ? -7.000 4.567 14.323 1.00 89.69 73 GLN A N 1
ATOM 513 C CA . GLN A 1 73 ? -6.183 4.788 13.140 1.00 89.69 73 GLN A CA 1
ATOM 514 C C . GLN A 1 73 ? -5.024 3.796 13.144 1.00 89.69 73 GLN A C 1
ATOM 516 O O . GLN A 1 73 ? -4.466 3.473 14.192 1.00 89.69 73 GLN A O 1
ATOM 521 N N . VAL A 1 74 ? -4.675 3.286 11.968 1.00 91.69 74 VAL A N 1
ATOM 522 C CA . VAL A 1 74 ? -3.474 2.475 11.770 1.00 91.69 74 VAL A CA 1
ATOM 523 C C . VAL A 1 74 ? -2.575 3.214 10.800 1.00 91.69 74 VAL A C 1
ATOM 525 O O . VAL A 1 74 ? -2.988 3.564 9.694 1.00 91.69 74 VAL A O 1
ATOM 528 N N . TRP A 1 75 ? -1.347 3.461 11.231 1.00 94.31 75 TRP A N 1
ATOM 529 C CA . TRP A 1 75 ? -0.303 4.061 10.421 1.00 94.31 75 TRP A CA 1
ATOM 530 C C . TRP A 1 75 ? 0.395 2.969 9.630 1.00 94.31 75 TRP A C 1
ATOM 532 O O . TRP A 1 75 ? 0.770 1.932 10.179 1.00 94.31 75 TRP A O 1
ATOM 542 N N . VAL A 1 76 ? 0.550 3.201 8.334 1.00 95.38 76 VAL A N 1
ATOM 543 C CA . VAL A 1 76 ? 1.082 2.229 7.390 1.00 95.38 76 VAL A CA 1
ATOM 544 C C . VAL A 1 76 ? 2.238 2.836 6.619 1.00 95.38 76 VAL A C 1
ATOM 546 O O . VAL A 1 76 ? 2.157 3.974 6.157 1.00 95.38 76 VAL A O 1
ATOM 549 N N . THR A 1 77 ? 3.279 2.043 6.420 1.00 96.38 77 THR A N 1
ATOM 550 C CA . THR A 1 77 ? 4.349 2.321 5.468 1.00 96.38 77 THR A CA 1
ATOM 551 C C . THR A 1 77 ? 4.515 1.109 4.558 1.00 96.38 77 THR A C 1
ATOM 553 O O . THR A 1 77 ? 4.440 -0.024 5.036 1.00 96.38 77 THR A O 1
ATOM 556 N N . SER A 1 78 ? 4.659 1.319 3.251 1.00 95.88 78 SER A N 1
ATOM 557 C CA . SER A 1 78 ? 4.990 0.242 2.309 1.00 95.88 78 SER A CA 1
ATOM 558 C C . SER A 1 78 ? 5.698 0.772 1.059 1.00 95.88 78 SER A C 1
ATOM 560 O O . SER A 1 78 ? 5.653 1.969 0.750 1.00 95.88 78 SER A O 1
ATOM 562 N N . GLN A 1 79 ? 6.353 -0.127 0.331 1.00 93.69 79 GLN A N 1
ATOM 563 C CA . GLN A 1 79 ? 7.015 0.147 -0.938 1.00 93.69 79 GLN A CA 1
ATOM 564 C C . GLN A 1 79 ? 5.998 0.256 -2.084 1.00 93.69 79 GLN A C 1
ATOM 566 O O . GLN A 1 79 ? 5.025 -0.490 -2.166 1.00 93.69 79 GLN A O 1
ATOM 571 N N . TRP A 1 80 ? 6.254 1.163 -3.024 1.00 93.81 80 TRP A N 1
ATOM 572 C CA . TRP A 1 80 ? 5.583 1.208 -4.325 1.00 93.81 80 TRP A CA 1
ATOM 573 C C . TRP A 1 80 ? 6.586 1.626 -5.404 1.00 93.81 80 TRP A C 1
ATOM 575 O O . TRP A 1 80 ? 7.581 2.288 -5.105 1.00 93.81 80 TRP A O 1
ATOM 585 N N . THR A 1 81 ? 6.349 1.274 -6.667 1.00 92.88 81 THR A N 1
ATOM 586 C CA . THR A 1 81 ? 7.245 1.696 -7.753 1.00 92.88 81 THR A CA 1
ATOM 587 C C . THR A 1 81 ? 6.839 3.081 -8.245 1.00 92.88 81 THR A C 1
ATOM 589 O O . THR A 1 81 ? 5.707 3.271 -8.699 1.00 92.88 81 THR A O 1
ATOM 592 N N . ALA A 1 82 ? 7.767 4.030 -8.205 1.00 88.62 82 ALA A N 1
ATOM 593 C CA . ALA A 1 82 ? 7.548 5.414 -8.613 1.00 88.62 82 ALA A CA 1
ATOM 594 C C . ALA A 1 82 ? 7.825 5.676 -10.104 1.00 88.62 82 ALA A C 1
ATOM 596 O O . ALA A 1 82 ? 7.703 6.816 -10.551 1.00 88.62 82 ALA A O 1
ATOM 597 N N . GLY A 1 83 ? 8.162 4.629 -10.861 1.00 82.38 83 GLY A N 1
ATOM 598 C CA . GLY A 1 83 ? 8.501 4.698 -12.280 1.00 82.38 83 GLY A CA 1
ATOM 599 C C . GLY A 1 83 ? 10.009 4.695 -12.531 1.00 82.38 83 GLY A C 1
ATOM 600 O O . GLY A 1 83 ? 10.813 4.817 -11.610 1.00 82.38 83 GLY A O 1
ATOM 601 N N . GLY A 1 84 ? 10.381 4.539 -13.801 1.00 80.44 84 GLY A N 1
ATOM 602 C CA . GLY A 1 84 ? 11.762 4.315 -14.232 1.00 80.44 84 GLY A CA 1
ATOM 603 C C . GLY A 1 84 ? 12.042 2.840 -14.527 1.00 80.44 84 GLY A C 1
ATOM 604 O O . GLY A 1 84 ? 11.470 1.947 -13.903 1.00 80.44 84 GLY A O 1
ATOM 605 N N . THR A 1 85 ? 12.910 2.605 -15.511 1.00 75.25 85 THR A N 1
ATOM 606 C CA . THR A 1 85 ? 13.263 1.273 -16.038 1.00 75.25 85 THR A CA 1
ATOM 607 C C . THR A 1 85 ? 14.743 0.936 -15.859 1.00 75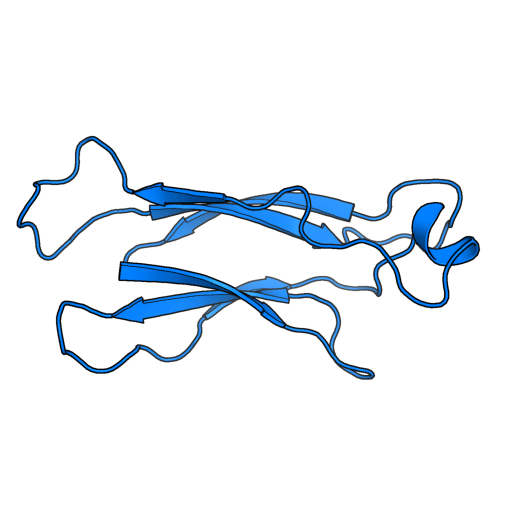.25 85 THR A C 1
ATOM 609 O O . THR A 1 85 ? 15.195 -0.124 -16.284 1.00 75.25 85 THR A O 1
ATOM 612 N N . SER A 1 86 ? 15.511 1.831 -15.232 1.00 80.06 86 SER A N 1
ATOM 613 C CA . SER A 1 86 ? 16.926 1.593 -14.982 1.00 80.06 86 SER A CA 1
ATOM 614 C C . SER A 1 86 ? 17.111 0.522 -13.916 1.00 80.06 86 SER A C 1
ATOM 616 O O . SER A 1 86 ? 16.535 0.607 -12.838 1.00 80.06 86 SER A O 1
ATOM 618 N N . THR A 1 87 ? 17.979 -0.445 -14.186 1.00 78.19 87 THR A N 1
ATOM 619 C CA . THR A 1 87 ? 18.421 -1.441 -13.203 1.00 78.19 87 THR A CA 1
ATOM 620 C C . THR A 1 87 ? 19.589 -0.945 -12.346 1.00 78.19 87 THR A C 1
ATOM 622 O O . THR A 1 87 ? 19.957 -1.597 -11.372 1.00 78.19 87 THR A O 1
ATOM 625 N N . SER A 1 88 ? 20.170 0.215 -12.679 1.00 80.62 88 SER A N 1
ATOM 626 C CA . SER A 1 88 ? 21.257 0.841 -11.914 1.00 80.62 88 SER A CA 1
ATOM 627 C C . SER A 1 88 ? 20.772 1.791 -10.817 1.00 80.62 88 SER A C 1
ATOM 629 O O . SER A 1 88 ? 21.584 2.292 -10.043 1.00 80.62 88 SER A O 1
ATOM 631 N N . GLN A 1 89 ? 19.464 2.051 -10.739 1.00 78.56 89 GLN A N 1
ATOM 632 C CA . GLN A 1 89 ? 18.853 2.925 -9.740 1.00 78.56 89 GLN A CA 1
ATOM 633 C C . GLN A 1 89 ? 17.587 2.274 -9.185 1.00 78.56 89 GLN A C 1
ATOM 635 O O . GLN A 1 89 ? 16.883 1.566 -9.897 1.00 78.56 89 GLN A O 1
ATOM 640 N N . ALA A 1 90 ? 17.285 2.534 -7.914 1.00 80.50 90 ALA A N 1
ATOM 641 C CA . ALA A 1 90 ? 16.023 2.119 -7.318 1.00 80.50 90 ALA A CA 1
ATOM 642 C C . ALA A 1 90 ? 14.854 2.844 -8.002 1.00 80.50 90 ALA A C 1
ATOM 644 O O . ALA A 1 90 ? 14.806 4.075 -8.008 1.00 80.50 90 ALA A O 1
ATOM 645 N N . ASN A 1 91 ? 13.892 2.091 -8.540 1.00 89.12 91 ASN A N 1
ATOM 646 C CA . ASN A 1 91 ? 12.669 2.656 -9.121 1.00 89.12 91 ASN A CA 1
ATOM 647 C C . ASN A 1 91 ? 11.488 2.686 -8.128 1.00 89.12 91 ASN A C 1
ATOM 649 O O . ASN A 1 91 ? 10.346 2.980 -8.493 1.00 89.12 91 ASN A O 1
ATOM 653 N N . TRP A 1 92 ? 11.756 2.375 -6.861 1.00 89.69 92 TRP A N 1
ATOM 654 C CA . TRP A 1 92 ? 10.779 2.318 -5.785 1.00 89.69 92 TRP A CA 1
ATOM 655 C C . TRP A 1 92 ? 10.870 3.529 -4.857 1.00 89.69 92 TRP A C 1
ATOM 657 O O . TRP A 1 92 ? 11.884 4.222 -4.777 1.00 89.69 92 TRP A O 1
ATOM 667 N N . ARG A 1 93 ? 9.771 3.798 -4.155 1.00 91.81 93 ARG A N 1
ATOM 668 C CA . ARG A 1 93 ? 9.668 4.780 -3.073 1.00 91.81 93 ARG A CA 1
ATOM 669 C C . ARG A 1 93 ? 8.835 4.201 -1.938 1.00 91.81 93 ARG A C 1
ATOM 671 O O . ARG A 1 93 ? 8.071 3.258 -2.130 1.00 91.81 93 ARG A O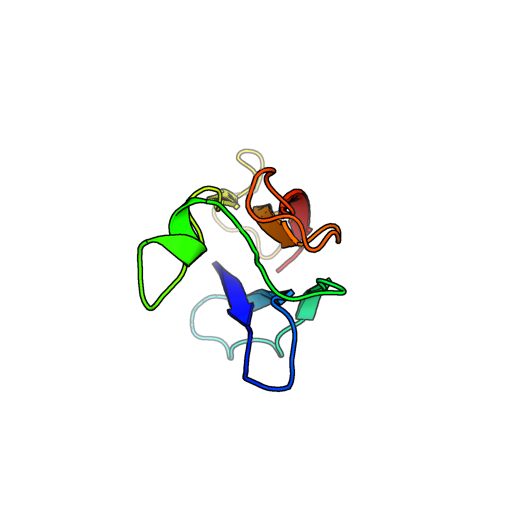 1
ATOM 678 N N . THR A 1 94 ? 8.937 4.818 -0.771 1.00 94.06 94 THR A N 1
ATOM 679 C CA . THR A 1 94 ? 8.071 4.514 0.368 1.00 94.06 94 THR A CA 1
ATOM 680 C C . THR A 1 94 ? 6.809 5.370 0.307 1.00 94.06 94 THR A C 1
ATOM 682 O O . THR A 1 94 ? 6.865 6.561 -0.010 1.00 94.06 94 THR A O 1
ATOM 685 N N . TRP A 1 95 ? 5.661 4.768 0.599 1.00 95.88 95 TRP A N 1
ATOM 686 C CA . TRP A 1 95 ? 4.394 5.460 0.792 1.00 95.88 95 TRP A CA 1
ATOM 687 C C . TRP A 1 95 ? 3.960 5.330 2.246 1.00 95.88 95 TRP A C 1
ATOM 689 O O . TRP A 1 95 ? 3.810 4.217 2.746 1.00 95.88 95 TRP A O 1
ATOM 699 N N . ASN A 1 96 ? 3.739 6.468 2.900 1.00 96.38 96 ASN A N 1
ATOM 700 C CA . ASN A 1 96 ? 3.183 6.529 4.245 1.00 96.38 96 ASN A CA 1
ATOM 701 C C . ASN A 1 96 ? 1.709 6.918 4.150 1.00 96.38 96 ASN A C 1
ATOM 703 O O . ASN A 1 96 ? 1.359 7.860 3.437 1.00 96.38 96 ASN A O 1
ATOM 707 N N . ALA A 1 97 ? 0.852 6.197 4.860 1.00 95.19 97 ALA A N 1
ATOM 708 C CA . ALA A 1 97 ? -0.581 6.437 4.888 1.00 95.19 97 ALA A CA 1
ATOM 709 C C . ALA A 1 97 ? -1.140 6.169 6.283 1.00 95.19 97 ALA A C 1
ATOM 711 O O . ALA A 1 97 ? -0.529 5.477 7.097 1.00 95.19 97 ALA A O 1
ATOM 712 N N . SER A 1 98 ? -2.338 6.677 6.532 1.00 93.44 98 SER A N 1
ATOM 713 C CA . SER A 1 98 ? -3.175 6.215 7.625 1.00 93.44 98 SER A CA 1
ATOM 714 C C . SER A 1 98 ? -4.441 5.577 7.075 1.00 93.44 98 SER A C 1
ATOM 716 O O . SER A 1 98 ? -4.947 5.972 6.023 1.00 93.44 98 SER A O 1
ATOM 718 N N . VAL A 1 99 ? -4.937 4.562 7.775 1.00 91.50 99 VAL A N 1
ATOM 719 C CA . VAL A 1 99 ? -6.208 3.911 7.457 1.00 91.50 99 VAL A CA 1
ATOM 720 C C . VAL A 1 99 ? -7.082 3.819 8.697 1.00 91.50 99 VAL A C 1
ATOM 722 O O . VAL A 1 99 ? -6.596 3.560 9.802 1.00 91.50 99 VAL A O 1
ATOM 725 N N . THR A 1 100 ? -8.378 4.023 8.490 1.00 87.19 100 THR A N 1
ATOM 726 C CA . THR A 1 100 ? -9.418 3.844 9.503 1.00 87.19 100 THR A CA 1
ATOM 727 C C . THR A 1 100 ? -10.083 2.482 9.260 1.00 87.19 100 THR A C 1
ATOM 729 O O . THR A 1 100 ? -10.536 2.256 8.135 1.00 87.19 100 THR A O 1
ATOM 732 N N . PRO A 1 101 ? -10.060 1.554 10.239 1.00 75.25 101 PRO A N 1
ATOM 733 C CA . PRO A 1 101 ? -10.581 0.193 10.096 1.00 75.25 101 PRO A CA 1
ATOM 734 C C . PRO A 1 101 ? -12.088 0.106 9.857 1.00 75.25 101 PRO A C 1
ATOM 736 O O . PRO A 1 101 ? -12.824 0.965 10.387 1.00 75.25 101 PRO A O 1
#

Sequence (101 aa):
MVMTFDQSSATVFPRIRAVSKVGAGAQSTGITIRASTQPYVGFDCVRAAACRWGDYAAATPDPAAATGGTVGQVWVTSQWTAGGTSTSQANWRTWNASVTP

Secondary structure (DSSP, 8-state):
-EEEEEEEETTEEEEEEEEE--TTSPPPPPEEEEE-SS----HHHHSSSS----SS-EEEE-TTS-TT-S---EEEEEEEE-S---SSS--EEEEEEEE--